Protein AF-A0A920IAU5-F1 (afdb_monomer)

Sequence (83 aa):
MANAQGTMNNLNFGNETLQYYETICGGSGAGNGFHGASAVQTHMTNTRLTDPEILEMRYPVLLKLSKIMRGSGEMENGEGAMG

pLDDT: mean 83.14, std 10.11, range [55.22, 94.88]

Foldseek 3Di:
DFAWPPDFQWDWDDDPVDTDIDGWFFWGDADDPAAIEARADDPCNVDDDDDQVVVVVVDVDHDPDDDWDPPQFQDPVRRIYTD

Solvent-accessible surface area (backbone atoms only — not comparable to full-atom values): 5152 Å² total; per-residue (Å²): 113,52,75,44,66,92,63,74,47,69,50,72,54,70,61,100,88,44,81,48,78,46,64,49,52,27,23,31,36,22,41,93,94,46,63,21,50,52,58,37,53,79,83,52,69,91,62,78,76,78,54,67,69,59,51,44,73,74,38,103,54,80,88,89,80,88,75,75,42,83,77,71,21,66,43,104,83,68,40,39,14,24,46

Mean predicted aligned error: 5.96 Å

Radius of gyration: 15.02 Å; Cα contacts (8 Å, |Δi|>4): 148; chains: 1; bounding box: 34×24×46 Å

Secondary structure (DSSP, 8-state):
-PPP-SS-EEEEEE-SS-EEEEEEPBPPPPBTTBPPPSSB-SS-TT--PPPHHHHHHHSS---------TTTT--TTS-PPP-

Structure (mmCIF, N/CA/C/O backbone):
data_AF-A0A920IAU5-F1
#
_entry.id   AF-A0A920IAU5-F1
#
loop_
_atom_site.group_PDB
_atom_site.id
_atom_site.type_symbol
_atom_site.label_atom_id
_atom_site.label_alt_id
_atom_site.label_comp_id
_atom_site.label_asym_id
_atom_site.label_entity_id
_atom_site.label_seq_id
_atom_site.pdbx_PDB_ins_code
_atom_site.Cartn_x
_atom_site.Cartn_y
_atom_site.Cartn_z
_atom_site.occupancy
_atom_site.B_iso_or_equiv
_atom_site.auth_seq_id
_atom_site.auth_comp_id
_atom_site.auth_asym_id
_atom_site.auth_atom_id
_atom_site.pdbx_PDB_model_num
ATOM 1 N N . MET A 1 1 ? 16.700 3.014 -16.934 1.00 60.03 1 MET A N 1
ATOM 2 C CA . MET A 1 1 ? 15.468 2.559 -16.256 1.00 60.03 1 MET A CA 1
ATOM 3 C C . MET A 1 1 ? 15.110 3.607 -15.224 1.00 60.03 1 MET A C 1
ATOM 5 O O . MET A 1 1 ? 16.019 4.088 -14.557 1.00 60.03 1 MET A O 1
A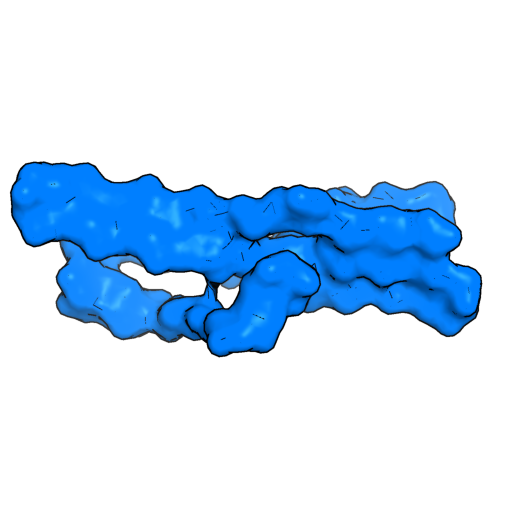TOM 9 N N . ALA A 1 2 ? 13.840 3.984 -15.137 1.00 71.00 2 ALA A N 1
ATOM 10 C CA . ALA A 1 2 ? 13.321 4.827 -14.070 1.00 71.00 2 ALA A CA 1
ATOM 11 C C . ALA A 1 2 ? 12.945 3.950 -12.869 1.00 71.00 2 ALA A C 1
ATOM 13 O O . ALA A 1 2 ? 12.505 2.812 -13.034 1.00 71.00 2 ALA A O 1
ATOM 14 N N . ASN A 1 3 ? 13.136 4.469 -11.659 1.00 68.12 3 ASN A N 1
ATOM 15 C CA . ASN A 1 3 ? 12.731 3.764 -10.447 1.00 68.12 3 ASN A CA 1
ATOM 16 C C . ASN A 1 3 ? 11.211 3.856 -10.264 1.00 68.12 3 ASN A C 1
ATOM 18 O O . ASN A 1 3 ? 10.596 4.854 -10.637 1.00 68.12 3 ASN A O 1
ATOM 22 N N . ALA A 1 4 ? 10.613 2.819 -9.674 1.00 73.06 4 ALA A N 1
ATOM 23 C CA . ALA A 1 4 ? 9.266 2.926 -9.122 1.00 73.06 4 ALA A CA 1
ATOM 24 C C . ALA A 1 4 ? 9.268 3.873 -7.914 1.00 73.06 4 ALA A C 1
ATOM 26 O O . ALA A 1 4 ? 10.329 4.192 -7.369 1.00 73.06 4 ALA A O 1
ATOM 27 N N . GLN A 1 5 ? 8.083 4.296 -7.472 1.00 70.94 5 GLN A N 1
ATOM 28 C CA . GLN A 1 5 ? 7.969 5.040 -6.225 1.00 70.94 5 GLN A CA 1
ATO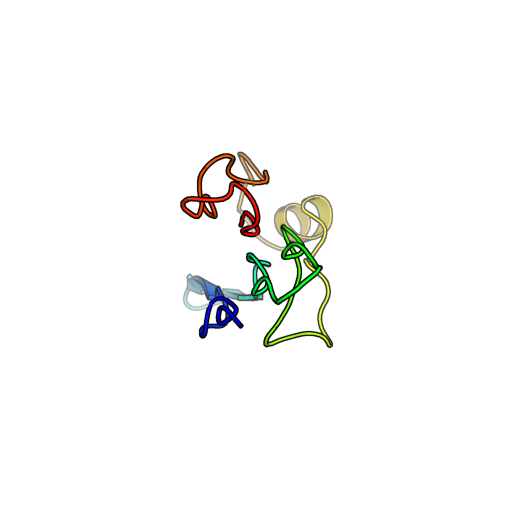M 29 C C . GLN A 1 5 ? 8.588 4.227 -5.078 1.00 70.94 5 GLN A C 1
ATOM 31 O O . GLN A 1 5 ? 8.029 3.214 -4.683 1.00 70.94 5 GLN A O 1
ATOM 36 N N . GLY A 1 6 ? 9.727 4.676 -4.538 1.00 64.94 6 GLY A N 1
ATOM 37 C CA . GLY A 1 6 ? 10.554 3.910 -3.591 1.00 64.94 6 GLY A CA 1
ATOM 38 C C . GLY A 1 6 ? 9.969 3.731 -2.186 1.00 64.94 6 GLY A C 1
ATOM 39 O O . GLY A 1 6 ? 10.684 3.327 -1.272 1.00 64.94 6 GLY A O 1
ATOM 40 N N . THR A 1 7 ? 8.695 4.067 -1.988 1.00 62.81 7 THR A N 1
ATOM 41 C CA . THR A 1 7 ? 7.996 3.998 -0.705 1.00 62.81 7 THR A CA 1
ATOM 42 C C . THR A 1 7 ? 6.705 3.211 -0.845 1.00 62.81 7 THR A C 1
ATOM 44 O O . THR A 1 7 ? 6.018 3.298 -1.859 1.00 62.81 7 THR A O 1
ATOM 47 N N . MET A 1 8 ? 6.328 2.504 0.216 1.00 76.00 8 MET A N 1
ATOM 48 C CA . MET A 1 8 ? 4.973 1.979 0.373 1.00 76.00 8 MET A CA 1
ATOM 49 C C . MET A 1 8 ? 4.062 3.163 0.735 1.00 76.00 8 MET A C 1
ATOM 51 O O . MET A 1 8 ? 4.312 3.827 1.745 1.00 76.00 8 MET A O 1
ATOM 55 N N . ASN A 1 9 ? 3.065 3.493 -0.096 1.00 83.94 9 ASN A N 1
ATOM 56 C CA . ASN A 1 9 ? 2.107 4.565 0.210 1.00 83.94 9 ASN A CA 1
ATOM 57 C C . ASN A 1 9 ? 1.199 4.127 1.354 1.00 83.94 9 ASN A C 1
ATOM 59 O O . ASN A 1 9 ? 0.135 3.561 1.129 1.00 83.94 9 ASN A O 1
ATOM 63 N N . ASN A 1 10 ? 1.631 4.350 2.588 1.00 88.38 10 ASN A N 1
ATOM 64 C CA . ASN A 1 10 ? 0.921 3.840 3.750 1.00 88.38 10 ASN A CA 1
ATOM 65 C C . ASN A 1 10 ? -0.197 4.803 4.162 1.00 88.38 10 ASN A C 1
ATOM 67 O O . ASN A 1 10 ? 0.076 5.944 4.538 1.00 88.38 10 ASN A O 1
ATOM 71 N N . LEU A 1 11 ? -1.437 4.322 4.168 1.00 88.69 11 LEU A N 1
ATOM 72 C CA . LEU A 1 11 ? -2.561 4.973 4.822 1.00 88.69 11 LEU A CA 1
ATOM 73 C C . LEU A 1 11 ? -2.725 4.391 6.221 1.00 88.69 11 LEU A C 1
ATOM 75 O O . LEU A 1 11 ? -2.919 3.190 6.393 1.00 88.69 11 LEU A O 1
ATOM 79 N N . ASN A 1 12 ? -2.660 5.268 7.217 1.00 92.38 12 ASN A N 1
ATOM 80 C CA . ASN A 1 12 ? -2.843 4.917 8.613 1.00 92.38 12 ASN A CA 1
ATOM 81 C C . ASN A 1 12 ? -3.843 5.851 9.265 1.00 92.38 12 ASN A C 1
ATOM 83 O O . ASN A 1 12 ? -3.683 7.069 9.193 1.00 92.38 12 ASN A O 1
ATOM 87 N N . PHE A 1 13 ? -4.842 5.287 9.933 1.00 93.19 13 PHE A N 1
ATOM 88 C CA . PHE A 1 13 ? -5.749 6.050 10.780 1.00 93.19 13 PHE A CA 1
ATOM 89 C C . PHE A 1 13 ? -6.272 5.186 11.927 1.00 93.19 13 PHE A C 1
ATOM 91 O O . PHE A 1 13 ? -6.273 3.958 11.858 1.00 93.19 13 PHE A O 1
ATOM 98 N N . GLY A 1 14 ? -6.698 5.832 13.008 1.00 92.06 14 GLY A N 1
ATOM 99 C CA . GLY A 1 14 ? -7.128 5.131 14.208 1.00 92.06 14 GLY A CA 1
ATOM 100 C C . GLY A 1 14 ? -7.232 6.035 15.429 1.00 92.06 14 GLY A C 1
ATOM 101 O O . GLY A 1 14 ? -7.016 7.244 15.347 1.00 92.06 14 GLY A O 1
ATOM 102 N N . ASN A 1 15 ? -7.574 5.427 16.558 1.00 91.19 15 ASN A N 1
ATOM 103 C CA . ASN A 1 15 ? -7.632 6.024 17.887 1.00 91.19 15 ASN A CA 1
ATOM 104 C C . ASN A 1 15 ? -7.282 4.949 18.940 1.00 91.19 15 ASN A C 1
ATOM 106 O O . ASN A 1 15 ? -6.698 3.921 18.611 1.00 91.19 15 ASN A O 1
ATOM 110 N N . GLU A 1 16 ? -7.642 5.170 20.203 1.00 94.25 16 GLU A N 1
ATOM 111 C CA . GLU A 1 16 ? -7.363 4.251 21.319 1.00 94.25 16 GLU A CA 1
ATOM 112 C C . GLU A 1 16 ? -7.961 2.841 21.149 1.00 94.25 16 GLU A C 1
ATOM 114 O O . GLU A 1 16 ? -7.479 1.897 21.771 1.00 94.25 16 GLU A O 1
ATOM 119 N N . THR A 1 17 ? -9.000 2.680 20.324 1.00 92.00 17 THR A N 1
ATOM 120 C CA . THR A 1 17 ? -9.750 1.421 20.174 1.00 92.00 17 THR A CA 1
ATOM 121 C C . THR A 1 17 ? -9.802 0.889 18.742 1.00 92.00 17 THR A C 1
ATOM 123 O O . THR A 1 17 ? -10.197 -0.258 18.536 1.00 92.00 17 THR A O 1
ATOM 126 N N . LEU A 1 18 ? -9.395 1.684 17.749 1.00 92.56 18 LEU A N 1
ATOM 127 C CA . LEU A 1 18 ? -9.426 1.334 16.330 1.00 92.56 18 LEU A CA 1
ATOM 128 C C . LEU A 1 18 ? -8.078 1.612 15.676 1.00 92.56 18 LEU A C 1
ATOM 130 O O . LEU A 1 18 ? -7.510 2.684 15.856 1.00 92.56 18 LEU A O 1
ATOM 134 N N . GLN A 1 19 ? -7.614 0.689 14.838 1.00 92.94 19 GLN A N 1
ATOM 135 C CA . GLN A 1 19 ? -6.429 0.884 14.011 1.00 92.94 19 GLN A CA 1
ATOM 136 C C . GLN A 1 19 ? -6.676 0.342 12.604 1.00 92.94 19 GLN A C 1
ATOM 138 O O . GLN A 1 19 ? -7.177 -0.772 12.425 1.00 92.94 19 GLN A O 1
ATOM 143 N N . TYR A 1 20 ? -6.307 1.143 11.612 1.00 93.19 20 TYR A N 1
ATOM 144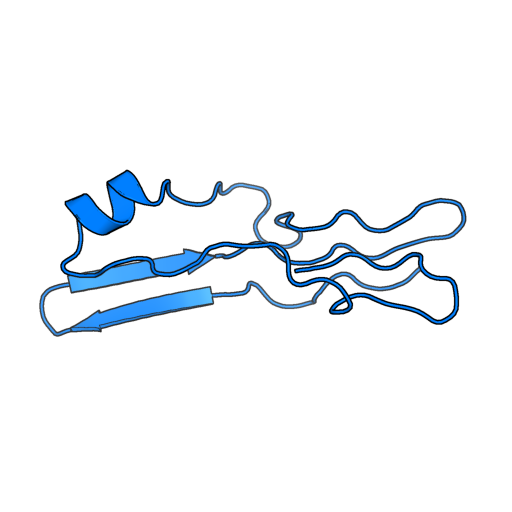 C CA . TYR A 1 20 ? -6.261 0.775 10.208 1.00 93.19 20 TYR A CA 1
ATOM 145 C C . TYR A 1 20 ? -4.880 1.099 9.647 1.00 93.19 20 TYR A C 1
ATOM 147 O O . TYR A 1 20 ? -4.387 2.213 9.827 1.00 93.19 20 TYR A O 1
ATOM 155 N N . TYR A 1 21 ? -4.283 0.120 8.973 1.00 92.38 21 TYR A N 1
ATOM 156 C CA . TYR A 1 21 ? -3.047 0.249 8.210 1.00 92.38 21 TYR A CA 1
ATOM 157 C C . TYR A 1 21 ? -3.287 -0.395 6.852 1.00 92.38 21 TYR A C 1
ATOM 159 O O . TYR A 1 21 ? -3.677 -1.561 6.777 1.00 92.38 21 TYR A O 1
ATOM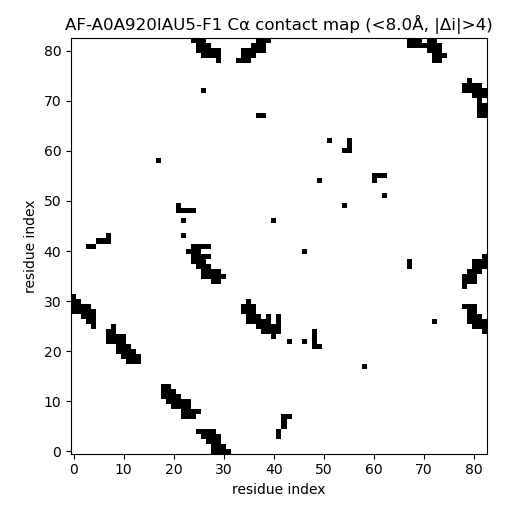 167 N N . GLU A 1 22 ? -3.008 0.338 5.788 1.00 90.25 22 GLU A N 1
ATOM 168 C CA . GLU A 1 22 ? -3.076 -0.177 4.430 1.00 90.25 22 GLU A CA 1
ATOM 169 C C . GLU A 1 22 ? -1.976 0.429 3.572 1.00 90.25 22 GLU A C 1
ATOM 171 O O . GLU A 1 22 ? -1.564 1.572 3.768 1.00 90.25 22 GLU A O 1
ATOM 176 N N . THR A 1 23 ? -1.524 -0.332 2.583 1.00 90.31 23 THR A N 1
ATOM 177 C CA . THR A 1 23 ? -0.700 0.196 1.504 1.00 90.31 23 THR A CA 1
ATOM 178 C C . THR A 1 23 ? -1.561 0.497 0.290 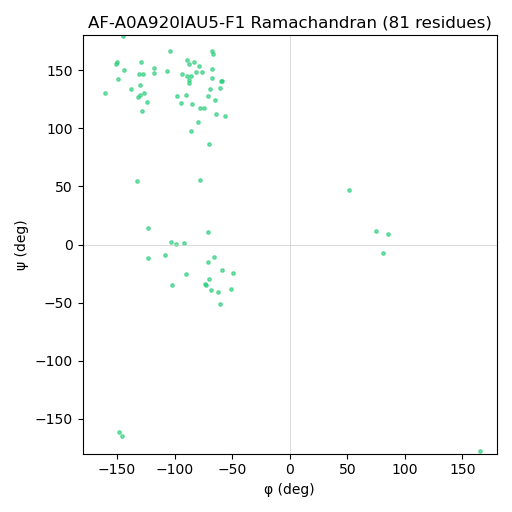1.00 90.31 23 THR A C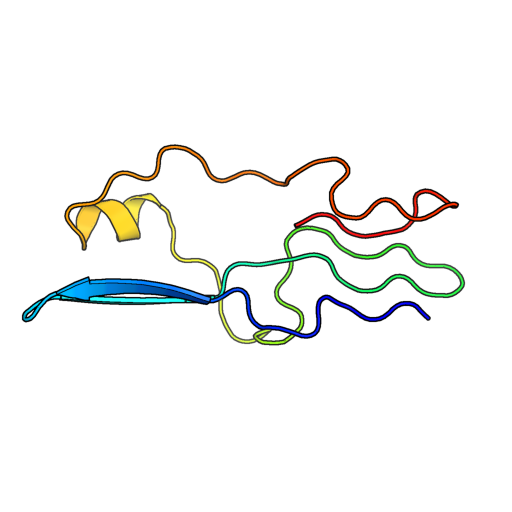 1
ATOM 180 O O . THR A 1 23 ? -2.303 -0.349 -0.203 1.00 90.31 23 THR A O 1
ATOM 183 N N . ILE A 1 24 ? -1.438 1.714 -0.222 1.00 88.75 24 ILE A N 1
ATOM 184 C CA . ILE A 1 24 ? -2.087 2.170 -1.445 1.00 88.75 24 ILE A CA 1
ATOM 185 C C . ILE A 1 24 ? -1.118 1.962 -2.609 1.00 88.75 24 ILE A C 1
ATOM 187 O O . ILE A 1 24 ? 0.103 2.047 -2.462 1.00 88.75 24 ILE A O 1
ATOM 191 N N . CYS A 1 25 ? -1.664 1.650 -3.776 1.00 87.38 25 CYS A N 1
ATOM 192 C CA . CYS A 1 25 ? -0.881 1.499 -4.987 1.00 87.38 25 CYS A CA 1
ATOM 193 C C . CYS A 1 25 ? -0.253 2.826 -5.452 1.00 87.38 25 CYS A C 1
ATOM 195 O O . CYS A 1 25 ? -0.623 3.912 -5.007 1.00 87.38 25 CYS A O 1
ATOM 197 N N . GLY A 1 26 ? 0.727 2.724 -6.346 1.00 86.31 26 GLY A N 1
ATOM 198 C CA . GLY A 1 26 ? 1.403 3.864 -6.958 1.00 86.31 26 GLY A CA 1
ATOM 199 C C . GLY A 1 26 ? 1.787 3.556 -8.403 1.00 86.31 26 GLY A C 1
ATOM 200 O O . GLY A 1 26 ? 1.312 2.583 -8.993 1.00 86.31 26 GLY A O 1
ATOM 201 N N . GLY A 1 27 ? 2.674 4.371 -8.970 1.00 85.50 27 GLY A N 1
ATOM 202 C CA . GLY A 1 27 ? 3.236 4.127 -10.295 1.00 85.50 27 GLY A CA 1
ATOM 203 C C . GLY A 1 27 ? 4.489 3.241 -10.267 1.00 85.50 27 GLY A C 1
ATOM 204 O O . GLY A 1 27 ? 5.377 3.423 -9.425 1.00 85.50 27 GLY A O 1
ATOM 205 N N . SER A 1 28 ? 4.600 2.305 -11.217 1.00 85.62 28 SER A N 1
ATOM 206 C CA . SER A 1 28 ? 5.845 1.569 -11.461 1.00 85.62 28 SER A CA 1
ATOM 207 C C . SER A 1 28 ? 6.829 2.332 -12.351 1.00 85.62 28 SER A C 1
ATOM 209 O O . SER A 1 28 ? 6.458 3.187 -13.152 1.00 85.62 28 SER A O 1
ATOM 211 N N . GLY A 1 29 ? 8.113 1.991 -12.235 1.00 81.06 29 GLY A N 1
ATOM 212 C CA . GLY A 1 29 ? 9.152 2.564 -13.087 1.00 81.06 29 GLY A CA 1
ATOM 213 C C . GLY A 1 29 ? 9.004 2.129 -14.547 1.00 81.06 29 GLY A C 1
ATOM 214 O O . GLY A 1 29 ? 8.633 0.986 -14.820 1.00 81.06 29 GLY A O 1
ATOM 215 N N . ALA A 1 30 ? 9.310 3.040 -15.471 1.00 82.62 30 ALA A N 1
ATOM 216 C CA . ALA A 1 30 ? 9.429 2.770 -16.903 1.00 82.62 30 ALA A CA 1
ATOM 217 C C . ALA A 1 30 ? 10.862 2.348 -17.279 1.00 82.62 30 ALA A C 1
ATOM 219 O O . ALA A 1 30 ? 11.834 2.654 -16.577 1.00 82.62 30 ALA A O 1
ATOM 220 N N . GLY A 1 31 ? 11.031 1.671 -18.410 1.00 78.75 31 GLY A N 1
ATOM 221 C CA . GLY A 1 31 ? 12.340 1.229 -18.884 1.00 78.75 31 GLY A CA 1
ATOM 222 C C . GLY A 1 31 ? 12.462 1.264 -20.397 1.00 78.75 31 GLY A C 1
ATOM 223 O O . GLY A 1 31 ? 11.545 1.653 -21.108 1.00 78.75 31 GLY A O 1
ATOM 224 N N . ASN A 1 32 ? 13.636 0.888 -20.902 1.00 79.56 32 ASN A N 1
ATOM 225 C CA . ASN A 1 32 ? 13.887 0.941 -22.337 1.00 79.56 32 ASN A CA 1
ATOM 226 C C . ASN A 1 32 ? 12.956 -0.043 -23.066 1.00 79.56 32 ASN A C 1
ATOM 228 O O . ASN A 1 32 ? 13.099 -1.253 -22.893 1.00 79.56 32 ASN A O 1
ATOM 232 N N . GLY A 1 33 ? 12.012 0.483 -23.848 1.00 80.06 33 GLY A N 1
ATOM 233 C CA . GLY A 1 33 ? 11.018 -0.302 -24.582 1.00 80.06 33 GLY A CA 1
ATOM 234 C C . GLY A 1 33 ? 9.754 -0.678 -23.798 1.00 80.06 33 GLY A C 1
ATOM 235 O O . GLY A 1 33 ? 8.977 -1.482 -24.309 1.00 80.06 33 GLY A O 1
ATOM 236 N N . PHE A 1 34 ? 9.526 -0.139 -22.589 1.00 80.50 34 PHE A N 1
ATOM 237 C CA . PHE A 1 34 ? 8.269 -0.352 -21.858 1.00 80.50 34 PHE A CA 1
ATOM 238 C C . PHE A 1 34 ? 7.862 0.829 -20.963 1.00 80.50 34 PHE A C 1
ATOM 240 O O . PHE A 1 34 ? 8.684 1.435 -20.273 1.00 80.50 34 PHE A O 1
ATOM 247 N N . HIS A 1 35 ? 6.555 1.093 -20.915 1.00 83.50 35 HIS A N 1
ATOM 248 C CA . HIS A 1 35 ? 5.949 2.073 -20.013 1.00 83.50 35 HIS A CA 1
ATOM 249 C C . HIS A 1 35 ? 5.789 1.515 -18.595 1.00 83.50 35 HIS A C 1
ATOM 251 O O . HIS A 1 35 ? 5.645 0.306 -18.402 1.00 83.50 35 HIS A O 1
ATOM 257 N N . GLY A 1 36 ? 5.768 2.402 -17.602 1.00 83.19 36 GLY A N 1
ATOM 258 C CA . GLY A 1 36 ? 5.387 2.025 -16.242 1.00 83.19 36 GLY A CA 1
ATOM 259 C C . GLY A 1 36 ? 3.899 1.651 -16.145 1.00 83.19 36 GLY A C 1
ATOM 260 O O . GLY A 1 36 ? 3.063 2.175 -16.879 1.00 83.19 36 GLY A O 1
ATOM 261 N N . ALA A 1 37 ? 3.547 0.776 -15.204 1.00 87.00 37 ALA A N 1
ATOM 262 C CA . ALA A 1 37 ? 2.170 0.424 -14.876 1.00 87.00 37 ALA A CA 1
ATOM 263 C C . ALA A 1 37 ? 1.610 1.346 -13.783 1.00 87.00 37 ALA A C 1
ATOM 265 O O . ALA A 1 37 ? 2.225 1.506 -12.727 1.00 87.00 37 ALA A O 1
ATOM 266 N N . SER A 1 38 ? 0.441 1.935 -14.036 1.00 87.06 38 SER A N 1
ATOM 267 C CA . SER A 1 38 ? -0.263 2.817 -13.095 1.00 87.06 38 SER A CA 1
ATOM 268 C C . SER A 1 38 ? -1.052 2.032 -12.047 1.00 87.06 38 SER A C 1
ATOM 270 O O . SER A 1 38 ? -1.599 0.976 -12.363 1.00 87.06 38 SER A O 1
ATOM 272 N N . ALA A 1 39 ? -1.174 2.585 -10.837 1.00 86.62 39 ALA A N 1
ATOM 273 C CA . ALA A 1 39 ? -1.964 2.033 -9.734 1.00 86.62 39 ALA A CA 1
ATOM 274 C C . ALA A 1 39 ? -1.660 0.553 -9.418 1.00 86.62 39 ALA A C 1
ATOM 276 O O . ALA A 1 39 ? -2.560 -0.265 -9.218 1.00 86.62 39 ALA A O 1
ATOM 277 N N . VAL A 1 40 ? -0.370 0.209 -9.320 1.00 87.12 40 VAL A N 1
ATOM 278 C CA . VAL A 1 40 ? 0.094 -1.126 -8.910 1.00 87.12 40 VAL A CA 1
ATOM 279 C C . VAL A 1 40 ? 0.919 -1.078 -7.628 1.00 87.12 40 VAL A C 1
ATOM 281 O O . VAL A 1 40 ? 1.577 -0.087 -7.313 1.00 87.12 40 VAL A O 1
ATOM 284 N N . GLN A 1 41 ? 0.900 -2.178 -6.878 1.00 87.38 41 GLN A N 1
ATOM 285 C CA . GLN A 1 41 ? 1.822 -2.378 -5.766 1.00 87.38 41 GLN A CA 1
ATOM 286 C C . GLN A 1 41 ? 3.188 -2.794 -6.312 1.00 87.38 41 GLN A C 1
ATOM 288 O O . GLN A 1 41 ? 3.304 -3.849 -6.928 1.00 87.38 41 GLN A O 1
ATOM 293 N N . THR A 1 42 ? 4.224 -1.990 -6.083 1.00 84.19 42 THR A N 1
ATOM 294 C CA . THR A 1 42 ? 5.601 -2.291 -6.523 1.00 84.19 42 THR A CA 1
ATOM 295 C C . THR A 1 42 ? 6.478 -2.810 -5.387 1.00 84.19 42 THR A C 1
ATOM 297 O O . THR A 1 42 ? 7.299 -3.697 -5.603 1.00 84.19 42 THR A O 1
ATOM 300 N N . HIS A 1 43 ? 6.269 -2.300 -4.170 1.00 83.31 43 HIS A N 1
ATOM 301 C CA . HIS A 1 43 ? 7.029 -2.677 -2.971 1.00 83.31 43 HIS A CA 1
ATOM 302 C C . HIS A 1 43 ? 6.230 -3.516 -1.965 1.00 83.31 43 HIS A C 1
ATOM 304 O O . HIS A 1 43 ? 6.812 -4.060 -1.032 1.00 83.31 43 HIS A O 1
ATOM 310 N N . MET A 1 44 ? 4.919 -3.664 -2.173 1.00 83.00 44 MET A N 1
ATOM 311 C CA . MET A 1 44 ? 4.044 -4.529 -1.374 1.00 83.00 44 MET A CA 1
ATOM 312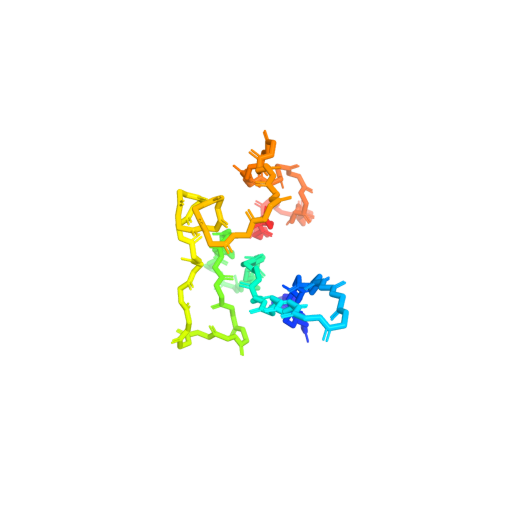 C C . MET A 1 44 ? 3.155 -5.398 -2.280 1.00 83.00 44 MET A C 1
ATOM 314 O O . MET A 1 44 ? 1.929 -5.381 -2.210 1.00 83.00 44 MET A O 1
ATOM 318 N N . THR A 1 45 ? 3.797 -6.141 -3.185 1.00 81.38 45 THR A N 1
ATOM 319 C CA . THR A 1 45 ? 3.167 -6.935 -4.263 1.00 81.38 45 THR A CA 1
ATOM 320 C C . THR A 1 45 ? 2.320 -8.117 -3.778 1.00 81.38 45 THR A C 1
ATOM 322 O O . THR A 1 45 ? 1.605 -8.729 -4.568 1.00 81.38 45 THR A O 1
ATOM 325 N N . ASN A 1 46 ? 2.397 -8.458 -2.493 1.00 80.81 46 ASN A N 1
ATOM 326 C CA . ASN A 1 46 ? 1.664 -9.552 -1.860 1.00 80.81 46 ASN A CA 1
ATOM 327 C C . ASN A 1 46 ? 0.317 -9.128 -1.247 1.00 80.81 46 ASN A C 1
ATOM 329 O O . ASN A 1 46 ? -0.375 -9.977 -0.686 1.00 80.81 46 ASN A O 1
ATOM 333 N N . THR A 1 47 ? -0.063 -7.854 -1.360 1.00 74.00 47 THR A N 1
ATOM 334 C CA . THR A 1 47 ? -1.306 -7.302 -0.804 1.00 74.00 47 THR A CA 1
ATOM 335 C C . THR A 1 47 ? -2.205 -6.770 -1.919 1.00 74.00 47 THR A C 1
ATOM 337 O O . THR A 1 47 ? -1.731 -6.266 -2.938 1.00 74.00 47 THR A O 1
ATOM 340 N N . ARG A 1 48 ? -3.523 -6.869 -1.727 1.00 80.44 48 ARG A N 1
ATOM 341 C CA . ARG A 1 48 ? -4.530 -6.164 -2.533 1.00 80.44 48 ARG A CA 1
ATOM 342 C C . ARG A 1 48 ? -5.130 -5.033 -1.711 1.00 80.44 48 ARG A C 1
ATOM 344 O O . ARG A 1 48 ? -5.221 -5.165 -0.494 1.00 80.44 48 ARG A O 1
ATOM 351 N N . LEU A 1 49 ? -5.544 -3.964 -2.390 1.00 85.75 49 LEU A N 1
ATOM 352 C CA . LEU A 1 49 ? -6.324 -2.906 -1.757 1.00 85.75 49 LEU A CA 1
ATOM 353 C C . LEU A 1 49 ? -7.627 -3.501 -1.203 1.00 85.75 49 LEU A C 1
ATOM 355 O O . LEU A 1 49 ? -8.235 -4.370 -1.832 1.00 85.75 49 LEU A O 1
ATOM 359 N N . THR A 1 50 ? -8.032 -3.032 -0.036 1.00 90.25 50 THR A N 1
ATOM 360 C CA . THR A 1 50 ? -9.302 -3.345 0.604 1.00 90.25 50 THR A CA 1
ATOM 361 C C . THR A 1 50 ? -10.427 -2.709 -0.195 1.00 90.25 50 THR A C 1
ATOM 363 O O . THR A 1 50 ? -10.357 -1.532 -0.558 1.00 90.25 50 THR A O 1
ATOM 366 N N . ASP A 1 51 ? -11.485 -3.474 -0.452 1.00 91.62 51 ASP A N 1
ATOM 367 C CA . ASP A 1 51 ? -12.662 -2.930 -1.119 1.00 91.62 51 ASP A CA 1
ATOM 368 C C . ASP A 1 51 ? -13.258 -1.785 -0.275 1.00 91.62 51 ASP A C 1
ATOM 370 O O . ASP A 1 51 ? -13.425 -1.951 0.942 1.00 91.62 51 ASP A O 1
ATOM 374 N N . PRO A 1 52 ? -13.623 -0.641 -0.887 1.00 91.50 52 PRO A N 1
ATOM 375 C CA . PRO A 1 52 ? -14.205 0.498 -0.175 1.00 91.50 52 PRO A CA 1
ATOM 376 C C . PRO A 1 52 ? -15.387 0.132 0.726 1.00 91.50 52 PRO A C 1
ATOM 378 O O . PRO A 1 52 ? -15.498 0.630 1.840 1.00 91.50 52 PRO A O 1
ATOM 381 N N . GLU A 1 53 ? -16.232 -0.797 0.281 1.00 94.31 53 GLU A N 1
ATOM 382 C CA . GLU A 1 53 ? -17.392 -1.272 1.039 1.00 94.31 53 GLU A CA 1
ATOM 383 C C . GLU A 1 53 ? -16.972 -1.947 2.353 1.00 94.31 53 GLU A C 1
ATOM 385 O O . GLU A 1 53 ? -17.579 -1.725 3.399 1.00 94.31 53 GLU A O 1
ATOM 390 N N . ILE A 1 54 ? -15.895 -2.741 2.334 1.00 94.19 54 ILE A N 1
ATOM 391 C CA . ILE A 1 54 ? -15.358 -3.393 3.534 1.00 94.19 54 ILE A CA 1
ATOM 392 C C . ILE A 1 54 ? -14.761 -2.356 4.492 1.00 94.19 54 ILE A C 1
ATOM 394 O O . ILE A 1 54 ? -14.932 -2.486 5.707 1.00 94.19 54 ILE A O 1
ATOM 398 N N . LEU A 1 55 ? -14.083 -1.333 3.960 1.00 93.19 55 LEU A N 1
ATOM 399 C CA . LEU A 1 55 ? -13.529 -0.227 4.743 1.00 93.19 55 LEU A CA 1
ATOM 400 C C . LEU A 1 55 ? -14.638 0.527 5.490 1.00 93.19 55 LEU A C 1
ATOM 402 O O . LEU A 1 55 ? -14.558 0.683 6.708 1.00 93.19 55 LEU A O 1
ATOM 406 N N . GLU A 1 56 ? -15.687 0.937 4.779 1.00 94.81 56 GLU A N 1
ATOM 407 C CA . GLU A 1 56 ? -16.811 1.699 5.339 1.00 94.81 56 GLU A CA 1
ATOM 408 C C . GLU A 1 56 ? -17.688 0.862 6.283 1.00 94.81 56 GLU A C 1
ATOM 410 O O . GLU A 1 56 ? -18.246 1.389 7.242 1.00 94.81 56 GLU A O 1
ATOM 415 N N . MET A 1 57 ? -17.784 -0.456 6.070 1.00 94.88 57 MET A N 1
ATOM 416 C CA . MET A 1 57 ? -18.492 -1.348 6.997 1.00 94.88 57 MET A CA 1
ATOM 417 C C . MET A 1 57 ? -17.732 -1.581 8.306 1.00 94.88 57 MET A C 1
ATOM 419 O O . MET A 1 57 ? -18.353 -1.780 9.350 1.00 94.88 57 MET A O 1
ATOM 423 N N . ARG A 1 58 ? -16.395 -1.624 8.264 1.00 94.19 58 ARG A N 1
ATOM 424 C CA . ARG A 1 58 ? -15.564 -1.951 9.437 1.00 94.19 58 ARG A CA 1
ATOM 425 C C . ARG A 1 58 ? -15.159 -0.732 10.254 1.00 94.19 58 ARG A C 1
ATOM 427 O O . ARG A 1 58 ? -14.887 -0.880 11.444 1.00 94.19 58 ARG A O 1
ATOM 434 N N . TYR A 1 59 ? -15.104 0.445 9.638 1.00 93.88 59 TYR A N 1
ATOM 435 C CA . TYR A 1 59 ? -14.602 1.662 10.264 1.00 93.88 59 TYR A CA 1
ATOM 436 C C . TYR A 1 59 ? -15.580 2.824 10.069 1.00 93.88 59 TYR A C 1
ATOM 438 O O . TYR A 1 59 ? -16.211 2.916 9.021 1.00 93.88 59 TYR A O 1
ATOM 446 N N . PRO A 1 60 ? -15.686 3.756 11.036 1.00 93.44 60 PRO A N 1
ATOM 447 C CA . PRO A 1 60 ? -16.587 4.906 10.954 1.00 93.44 60 PRO A CA 1
ATOM 448 C C . PRO A 1 60 ? -16.017 6.004 10.033 1.00 93.44 60 PRO A C 1
ATOM 450 O O . PRO A 1 60 ? -15.822 7.147 10.446 1.00 93.44 60 PRO A O 1
ATOM 453 N N . VAL A 1 61 ? -15.697 5.647 8.790 1.00 91.88 61 VAL A N 1
ATOM 454 C CA . VAL A 1 61 ? -15.138 6.526 7.757 1.00 91.88 61 VAL A CA 1
ATOM 455 C C . VAL A 1 61 ? -15.954 6.399 6.474 1.00 91.88 61 VAL A C 1
ATOM 457 O O . VAL A 1 61 ? -16.623 5.397 6.258 1.00 91.88 61 VAL A O 1
ATOM 460 N N . LEU A 1 62 ? -15.887 7.423 5.623 1.00 94.44 62 LEU A N 1
ATOM 461 C CA . LEU A 1 62 ? -16.512 7.430 4.301 1.00 94.44 62 LEU A CA 1
ATOM 462 C C . LEU A 1 62 ? -15.442 7.729 3.250 1.00 94.44 62 LEU A C 1
ATOM 464 O O . LEU A 1 62 ? -14.793 8.783 3.306 1.00 94.44 62 LEU A O 1
ATOM 468 N N . LEU A 1 63 ? -15.271 6.833 2.281 1.00 92.81 63 LEU A N 1
ATOM 469 C CA . LEU A 1 63 ? -14.351 7.025 1.174 1.00 92.81 63 LEU A CA 1
ATOM 470 C C . LEU A 1 63 ? -14.998 7.937 0.129 1.00 92.81 63 LEU A C 1
ATOM 472 O O . LEU A 1 63 ? -15.858 7.541 -0.648 1.00 92.81 63 LEU A O 1
ATOM 476 N N . LYS A 1 64 ? -14.546 9.191 0.069 1.00 94.81 64 LYS A N 1
ATOM 477 C CA . LYS A 1 64 ? -15.096 10.161 -0.893 1.00 94.81 64 LYS A CA 1
ATOM 478 C C . LYS A 1 64 ? -14.647 9.920 -2.333 1.00 94.81 64 LYS A C 1
ATOM 480 O O . LYS A 1 64 ? -15.378 10.255 -3.260 1.00 94.81 64 LYS A O 1
ATOM 485 N N . LEU A 1 65 ? -13.417 9.443 -2.527 1.00 90.94 65 LEU A N 1
ATOM 486 C CA . LEU A 1 65 ? -12.815 9.290 -3.848 1.00 90.94 65 LEU A CA 1
ATOM 487 C C . LEU A 1 65 ? -11.642 8.309 -3.800 1.00 90.94 65 LEU A C 1
ATOM 489 O O . LEU A 1 65 ? -10.722 8.492 -3.008 1.00 90.94 65 LEU A O 1
ATOM 493 N N . SER A 1 66 ? -11.643 7.339 -4.712 1.00 89.75 66 SER A N 1
ATOM 494 C CA . SER A 1 66 ? -10.478 6.527 -5.067 1.00 89.75 66 SER A CA 1
ATOM 495 C C . SER A 1 66 ? -10.323 6.572 -6.583 1.00 89.75 66 SER A C 1
ATOM 497 O O . SER A 1 66 ? -11.236 6.190 -7.316 1.00 89.75 66 SER A O 1
ATOM 499 N N . LYS A 1 67 ? -9.222 7.157 -7.065 1.00 88.62 67 LYS A N 1
ATOM 500 C CA . LYS A 1 67 ? -8.965 7.343 -8.497 1.00 88.62 67 LYS A CA 1
ATOM 501 C C . LYS A 1 67 ? -7.473 7.356 -8.793 1.00 88.62 67 LYS A C 1
ATOM 503 O O . LYS A 1 67 ? -6.691 7.807 -7.965 1.00 88.62 67 LYS A O 1
ATOM 508 N N . ILE A 1 68 ? -7.140 7.006 -10.031 1.00 87.12 68 ILE A N 1
ATOM 509 C CA . ILE A 1 68 ? -5.818 7.252 -10.610 1.00 87.12 68 ILE A CA 1
ATOM 510 C C . ILE A 1 68 ? -5.658 8.760 -10.856 1.00 87.12 68 ILE A C 1
ATOM 512 O O . ILE A 1 68 ? -6.507 9.401 -11.493 1.00 87.12 68 ILE A O 1
ATOM 516 N N . MET A 1 69 ? -4.571 9.341 -10.362 1.00 85.12 69 MET A N 1
ATOM 517 C CA . MET A 1 69 ? -4.220 10.745 -10.521 1.00 85.12 69 MET A CA 1
ATOM 518 C C . MET A 1 69 ? -3.462 10.962 -11.832 1.00 85.12 69 MET A C 1
ATOM 520 O O . MET A 1 69 ? -2.247 10.782 -11.922 1.00 85.12 69 MET A O 1
ATOM 524 N N . ARG A 1 70 ? -4.189 11.392 -12.867 1.00 82.00 70 ARG A N 1
ATOM 525 C CA . ARG A 1 70 ? -3.597 11.719 -14.173 1.00 82.00 70 ARG A CA 1
ATOM 526 C C . ARG A 1 70 ? -2.538 12.816 -14.055 1.00 82.00 70 ARG A C 1
ATOM 528 O O . ARG A 1 70 ? -2.717 13.757 -13.287 1.00 82.00 70 ARG A O 1
ATOM 535 N N . GLY A 1 71 ? -1.449 12.669 -14.806 1.00 75.50 71 GLY A N 1
ATOM 536 C CA . GLY A 1 71 ? -0.316 13.601 -14.800 1.00 75.50 71 GLY A CA 1
ATOM 537 C C . GLY A 1 71 ? 0.681 13.403 -13.651 1.00 75.50 71 GLY A C 1
ATOM 538 O O . GLY A 1 71 ? 1.746 14.004 -13.670 1.00 75.50 71 GLY A O 1
ATOM 539 N N . SER A 1 72 ? 0.391 12.535 -12.670 1.00 77.31 72 SER A N 1
ATOM 540 C CA . SER A 1 72 ? 1.284 12.307 -11.514 1.00 77.31 72 SER A CA 1
ATOM 541 C C . SER A 1 72 ? 2.581 11.556 -11.844 1.00 77.31 72 SER A C 1
ATOM 543 O O . SER A 1 72 ? 3.508 11.563 -11.040 1.00 77.31 72 SER A O 1
ATOM 545 N N . GLY A 1 73 ? 2.644 10.918 -13.014 1.00 71.94 73 GLY A N 1
ATOM 546 C CA . GLY A 1 73 ? 3.781 10.126 -13.477 1.00 71.94 73 GLY A CA 1
ATOM 547 C C . GLY A 1 73 ? 4.360 10.586 -14.809 1.00 71.94 73 GLY A C 1
ATOM 548 O O . GLY A 1 73 ? 5.075 9.819 -15.438 1.00 71.94 73 GLY A O 1
ATOM 549 N N . GLU A 1 74 ? 4.025 11.783 -15.296 1.00 66.06 74 GLU A N 1
ATOM 550 C CA . GLU A 1 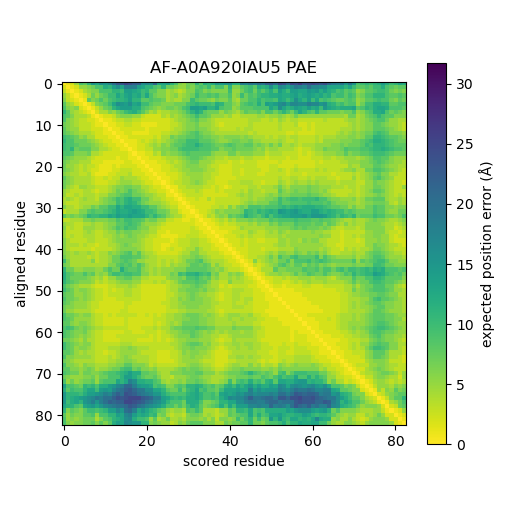74 ? 4.531 12.237 -16.594 1.00 66.06 74 GLU A CA 1
ATOM 551 C C . GLU A 1 74 ? 6.059 12.410 -16.563 1.00 66.06 74 GLU A C 1
ATOM 553 O O . GLU A 1 74 ? 6.614 13.134 -15.740 1.00 66.06 74 GLU A O 1
ATOM 558 N N . MET A 1 75 ? 6.740 11.721 -17.481 1.00 65.00 75 MET A N 1
ATOM 559 C CA . MET A 1 75 ? 8.143 11.967 -17.830 1.00 65.00 75 MET A CA 1
ATOM 560 C C . MET A 1 75 ? 8.193 12.713 -19.171 1.00 65.00 75 MET A C 1
ATOM 562 O O . MET A 1 75 ? 7.197 12.702 -19.893 1.00 65.00 75 MET A O 1
ATOM 566 N N . GLU A 1 76 ? 9.346 13.283 -19.554 1.00 55.22 76 GLU A N 1
ATOM 567 C CA . GLU A 1 76 ? 9.530 14.011 -20.835 1.00 55.22 76 GLU A CA 1
ATOM 568 C C . GLU A 1 76 ? 9.023 13.245 -22.074 1.00 55.22 76 GLU A C 1
ATOM 570 O O . GLU A 1 76 ? 8.627 13.861 -23.060 1.00 55.22 76 GLU A O 1
ATOM 575 N N . ASN A 1 77 ? 8.959 11.912 -22.004 1.00 60.81 77 ASN A N 1
ATOM 576 C CA . ASN A 1 77 ? 8.557 11.042 -23.110 1.00 60.81 77 ASN A CA 1
ATOM 577 C C . ASN A 1 77 ? 7.114 10.499 -22.979 1.00 60.81 77 ASN A C 1
ATOM 579 O O . ASN A 1 77 ? 6.688 9.695 -23.801 1.00 60.81 77 ASN A O 1
ATOM 583 N N . GLY A 1 78 ? 6.367 10.880 -21.934 1.00 59.03 78 GLY A N 1
ATOM 584 C CA . GLY A 1 78 ? 4.996 10.406 -21.679 1.00 59.03 78 GLY A CA 1
ATOM 585 C C . GLY A 1 78 ? 4.875 8.972 -21.135 1.00 59.03 78 GLY A C 1
ATOM 586 O O . GLY A 1 78 ? 3.778 8.426 -21.095 1.00 59.03 78 GLY A O 1
ATOM 587 N N . GLU A 1 79 ? 5.980 8.348 -20.713 1.00 66.12 79 GLU A N 1
ATOM 588 C CA . GLU A 1 79 ? 6.042 6.899 -20.431 1.00 66.12 79 GL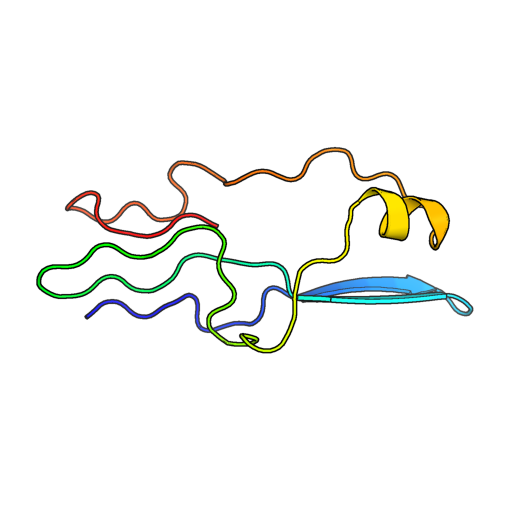U A CA 1
ATOM 589 C C . GLU A 1 79 ? 5.918 6.493 -18.952 1.00 66.12 79 GLU A C 1
ATOM 591 O O . GLU A 1 79 ? 6.033 5.307 -18.629 1.00 66.12 79 GLU A O 1
ATOM 596 N N . GLY A 1 80 ? 5.752 7.443 -18.031 1.00 70.50 80 GLY A N 1
ATOM 597 C CA . GLY A 1 80 ? 5.728 7.130 -16.603 1.00 70.50 80 GLY A CA 1
ATOM 598 C C . GLY A 1 80 ? 4.337 6.767 -16.073 1.00 70.50 80 GLY A C 1
ATOM 599 O O . GLY A 1 80 ? 3.298 7.118 -16.634 1.00 70.50 80 GLY A O 1
ATOM 600 N N . ALA A 1 81 ? 4.334 6.007 -14.981 1.00 76.81 81 ALA A N 1
ATOM 601 C CA . ALA A 1 81 ? 3.130 5.463 -14.373 1.00 76.81 81 ALA A CA 1
ATOM 602 C C . ALA A 1 81 ? 2.487 6.413 -13.365 1.00 76.81 81 ALA A C 1
ATOM 604 O O . ALA A 1 81 ? 3.169 7.025 -12.546 1.00 76.81 81 ALA A O 1
ATOM 605 N N . MET A 1 82 ? 1.159 6.452 -13.367 1.00 77.81 82 MET A N 1
ATOM 606 C CA . MET A 1 82 ? 0.364 7.286 -12.468 1.00 77.81 82 MET A CA 1
ATOM 607 C C . MET A 1 82 ? 0.037 6.543 -11.168 1.00 77.81 82 MET A C 1
ATOM 609 O O . MET A 1 82 ? -0.185 5.329 -11.181 1.00 77.81 82 MET A O 1
ATOM 613 N N . GLY A 1 83 ? -0.011 7.284 -10.060 1.00 69.38 83 GLY A N 1
ATOM 614 C CA . GLY A 1 83 ? -0.561 6.807 -8.786 1.00 69.38 83 GLY A CA 1
ATOM 615 C C . GLY A 1 83 ? -2.078 6.755 -8.792 1.00 69.38 83 GLY A C 1
ATOM 616 O O . GLY A 1 83 ? -2.686 7.596 -9.491 1.00 69.38 83 GLY A O 1
#